Protein AF-A0A353GFZ3-F1 (afdb_monomer_lite)

Foldseek 3Di:
DVVVVLVVLLVLLVVLQVQLVQCVVPVVLVLVLQCLVVPDVPSVVSSVVSVVLSVVSNCLSVCSVVVSDPPVVSVVVSVVNVCVVVVSVVCCVPPVVPPDTDSRHCPPPPDDDD

Structure (mmCIF, N/CA/C/O backbone):
data_AF-A0A353GFZ3-F1
#
_entry.id   AF-A0A353GFZ3-F1
#
loop_
_atom_site.group_PDB
_atom_site.id
_atom_site.type_symbol
_atom_site.label_atom_id
_atom_site.label_alt_id
_atom_site.label_comp_id
_atom_site.label_asym_id
_atom_site.label_entity_id
_atom_site.label_seq_id
_atom_site.pdbx_PDB_ins_code
_atom_site.Cartn_x
_atom_site.Cartn_y
_atom_site.Cartn_z
_atom_site.occupancy
_atom_site.B_iso_or_equiv
_atom_site.auth_seq_id
_atom_site.auth_comp_id
_atom_site.auth_asym_id
_atom_site.auth_atom_id
_atom_site.pdbx_PDB_model_num
ATOM 1 N N . MET A 1 1 ? 6.496 -3.091 -27.831 1.00 53.56 1 MET A N 1
ATOM 2 C CA . MET A 1 1 ? 5.715 -3.429 -26.615 1.00 53.56 1 MET A CA 1
ATOM 3 C C . MET A 1 1 ? 6.486 -3.255 -25.298 1.00 53.56 1 MET A C 1
ATOM 5 O O . MET A 1 1 ? 5.901 -2.693 -24.389 1.00 53.56 1 MET A O 1
ATOM 9 N N . LYS A 1 2 ? 7.785 -3.605 -25.178 1.00 53.75 2 LYS A N 1
ATOM 10 C CA . LYS A 1 2 ? 8.552 -3.471 -23.909 1.00 53.75 2 LYS A CA 1
ATOM 11 C C . LYS A 1 2 ? 8.579 -2.061 -23.276 1.00 53.75 2 LYS A C 1
ATOM 13 O O . LYS A 1 2 ? 8.491 -1.957 -22.061 1.00 53.75 2 LYS A O 1
ATOM 18 N N . LYS A 1 3 ? 8.672 -0.978 -24.065 1.00 56.31 3 LYS A N 1
ATOM 19 C CA . LYS A 1 3 ? 8.715 0.407 -23.534 1.00 56.31 3 LYS A CA 1
ATOM 20 C C . LYS A 1 3 ? 7.417 0.835 -22.830 1.00 56.31 3 LYS A C 1
ATOM 22 O O . LYS A 1 3 ? 7.481 1.541 -21.832 1.00 56.31 3 LYS A O 1
ATOM 27 N N . VAL A 1 4 ? 6.262 0.380 -23.322 1.00 58.75 4 VAL A N 1
ATOM 28 C CA . VAL A 1 4 ? 4.944 0.714 -22.748 1.00 58.75 4 VAL A CA 1
ATOM 29 C C . VAL A 1 4 ? 4.783 0.064 -21.375 1.00 58.75 4 VAL A C 1
ATOM 31 O O . VAL A 1 4 ? 4.352 0.704 -20.424 1.00 58.75 4 VAL A O 1
ATOM 34 N N . THR A 1 5 ? 5.221 -1.189 -21.245 1.00 69.12 5 THR A N 1
ATOM 35 C CA . THR A 1 5 ? 5.144 -1.937 -19.987 1.00 69.12 5 THR A CA 1
ATOM 36 C C . THR A 1 5 ? 6.015 -1.313 -18.897 1.00 69.12 5 THR A C 1
ATOM 38 O O . THR A 1 5 ? 5.599 -1.243 -17.748 1.00 69.12 5 THR A O 1
ATOM 41 N N . VAL A 1 6 ? 7.197 -0.804 -19.260 1.00 69.62 6 VAL A N 1
ATOM 42 C CA . VAL A 1 6 ? 8.097 -0.109 -18.326 1.00 69.62 6 VAL A CA 1
ATOM 43 C C . VAL A 1 6 ? 7.469 1.193 -17.816 1.00 69.62 6 VAL A C 1
ATOM 45 O O . VAL A 1 6 ? 7.498 1.447 -16.616 1.00 69.62 6 VAL A O 1
ATOM 48 N N . GLY A 1 7 ? 6.848 1.987 -18.696 1.00 73.31 7 GLY A N 1
ATOM 49 C CA . GLY A 1 7 ? 6.146 3.215 -18.302 1.00 73.31 7 GLY A CA 1
ATOM 50 C C . GLY A 1 7 ? 5.007 2.962 -17.307 1.00 73.31 7 GLY A C 1
ATOM 51 O O . GLY A 1 7 ? 4.911 3.659 -16.299 1.00 73.31 7 GLY A O 1
ATOM 52 N N . CYS A 1 8 ? 4.198 1.919 -17.534 1.00 77.62 8 CYS A N 1
ATOM 53 C CA . CYS A 1 8 ? 3.147 1.518 -16.593 1.00 77.62 8 CYS A CA 1
ATOM 54 C C . CYS A 1 8 ? 3.700 1.130 -15.218 1.00 77.62 8 CYS A C 1
ATOM 56 O O . CYS A 1 8 ? 3.119 1.524 -14.214 1.00 77.62 8 CYS A O 1
ATOM 58 N N . VAL A 1 9 ? 4.821 0.404 -15.156 1.00 79.56 9 VAL A N 1
ATOM 59 C CA . VAL A 1 9 ? 5.425 0.001 -13.873 1.00 79.56 9 VAL A CA 1
ATOM 60 C C . VAL A 1 9 ? 5.829 1.219 -13.048 1.00 79.56 9 VAL A C 1
ATOM 62 O O . VAL A 1 9 ? 5.490 1.289 -11.869 1.00 79.56 9 VAL A O 1
ATOM 65 N N . TYR A 1 10 ? 6.487 2.203 -13.665 1.00 81.69 10 TYR A N 1
ATOM 66 C CA . TYR A 1 10 ? 6.853 3.437 -12.970 1.00 81.69 10 TYR A CA 1
ATOM 67 C C . TYR A 1 10 ? 5.629 4.231 -12.517 1.00 81.69 10 TYR A C 1
ATOM 69 O O . TYR A 1 10 ? 5.607 4.711 -11.387 1.00 81.69 10 TYR A O 1
ATOM 77 N N . PHE A 1 11 ? 4.595 4.330 -13.356 1.00 84.75 11 PHE A N 1
ATOM 78 C CA . PHE A 1 11 ? 3.350 4.996 -12.978 1.00 84.75 11 PHE A CA 1
ATOM 79 C C . PHE A 1 11 ? 2.700 4.327 -11.761 1.00 84.75 11 PHE A C 1
ATOM 81 O O . PHE A 1 11 ? 2.390 5.001 -10.782 1.00 84.75 11 PHE A O 1
ATOM 88 N N . THR A 1 12 ? 2.559 2.999 -11.775 1.00 83.50 12 THR A N 1
ATOM 89 C CA . THR A 1 12 ? 2.015 2.241 -10.642 1.00 83.50 12 THR A CA 1
ATOM 90 C C . THR A 1 12 ? 2.866 2.422 -9.385 1.00 83.50 12 THR A C 1
ATOM 92 O O . THR A 1 12 ? 2.317 2.650 -8.312 1.00 83.50 12 THR A O 1
ATOM 95 N N . ALA A 1 13 ? 4.195 2.393 -9.503 1.00 84.75 13 ALA A N 1
ATOM 96 C CA . ALA A 1 13 ? 5.091 2.595 -8.368 1.00 84.75 13 ALA A CA 1
ATOM 97 C C . ALA A 1 13 ? 4.938 3.991 -7.738 1.00 84.75 13 ALA A C 1
ATOM 99 O O . ALA A 1 13 ? 4.858 4.118 -6.517 1.00 84.75 13 ALA A O 1
ATOM 100 N N . ILE A 1 14 ? 4.835 5.031 -8.571 1.00 86.81 14 ILE A N 1
ATOM 101 C CA . ILE A 1 14 ? 4.591 6.408 -8.125 1.00 86.81 14 ILE A CA 1
ATOM 102 C C . ILE A 1 14 ? 3.227 6.519 -7.432 1.00 86.81 14 ILE A C 1
ATOM 104 O O . ILE A 1 14 ? 3.135 7.153 -6.383 1.00 86.81 14 ILE A O 1
ATOM 108 N N . MET A 1 15 ? 2.185 5.868 -7.963 1.00 86.56 15 MET A N 1
ATOM 109 C CA . MET A 1 15 ? 0.863 5.833 -7.324 1.00 86.56 15 MET A CA 1
ATOM 110 C C . MET A 1 15 ? 0.910 5.181 -5.935 1.00 86.56 15 MET A C 1
ATOM 112 O O . MET A 1 15 ? 0.318 5.718 -5.002 1.00 86.56 15 MET A O 1
ATOM 116 N N . PHE A 1 16 ? 1.646 4.077 -5.765 1.00 85.94 16 PHE A N 1
ATOM 117 C CA . PHE A 1 16 ? 1.835 3.450 -4.451 1.00 85.94 16 PHE A CA 1
ATOM 118 C C . PHE A 1 16 ? 2.556 4.373 -3.464 1.00 85.94 16 PHE A C 1
ATOM 120 O O . PHE A 1 16 ? 2.114 4.503 -2.326 1.00 85.94 16 PHE A O 1
ATOM 127 N N . LEU A 1 17 ? 3.615 5.062 -3.900 1.00 87.25 17 LEU A N 1
ATOM 128 C CA . LEU A 1 17 ? 4.330 6.017 -3.047 1.00 87.25 17 LEU A CA 1
ATOM 129 C C . LEU A 1 17 ? 3.458 7.208 -2.639 1.00 87.25 17 LEU A C 1
ATOM 131 O O . LEU A 1 17 ? 3.441 7.572 -1.467 1.00 87.25 17 LEU A O 1
ATOM 135 N N . LEU A 1 18 ? 2.716 7.798 -3.582 1.00 87.50 18 LEU A N 1
ATOM 136 C CA . LEU A 1 18 ? 1.782 8.893 -3.301 1.00 87.50 18 LEU A CA 1
ATOM 137 C C . LEU A 1 18 ? 0.674 8.452 -2.343 1.00 87.50 18 LEU A C 1
ATOM 139 O O . LEU A 1 18 ? 0.336 9.189 -1.422 1.00 87.50 18 LEU A O 1
ATOM 143 N N . SER A 1 19 ? 0.136 7.244 -2.531 1.00 83.00 19 SER A N 1
ATOM 144 C CA . SER A 1 19 ? -0.896 6.697 -1.653 1.00 83.00 19 SER A CA 1
ATOM 145 C C . SER A 1 19 ? -0.368 6.452 -0.239 1.00 83.00 19 SER A 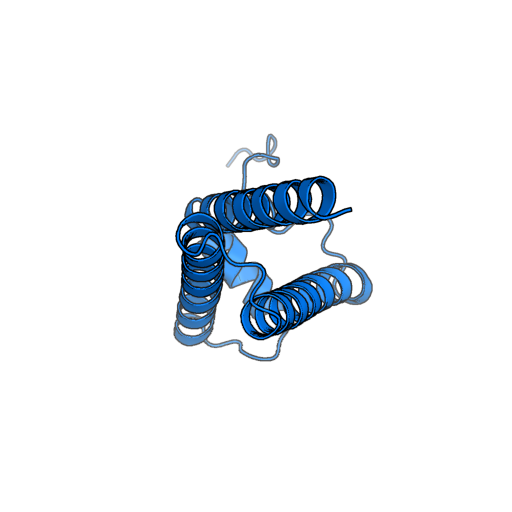C 1
ATOM 147 O O . SER A 1 19 ? -0.996 6.884 0.726 1.00 83.00 19 SER A O 1
ATOM 149 N N . ALA A 1 20 ? 0.816 5.844 -0.109 1.00 85.94 20 ALA A N 1
ATOM 150 C CA . ALA A 1 20 ? 1.467 5.636 1.180 1.00 85.94 20 ALA A CA 1
ATOM 151 C C . ALA A 1 20 ? 1.753 6.971 1.878 1.00 85.94 20 ALA A C 1
ATOM 153 O O . ALA A 1 20 ? 1.505 7.110 3.072 1.00 85.94 20 ALA A O 1
ATOM 154 N N . PHE A 1 21 ? 2.225 7.975 1.132 1.00 86.69 21 PHE A N 1
ATOM 155 C CA . PHE A 1 21 ? 2.474 9.311 1.662 1.00 86.69 21 PHE A CA 1
ATOM 156 C C . PHE A 1 21 ? 1.184 9.971 2.165 1.00 86.69 21 PHE A C 1
ATOM 158 O O . PHE A 1 21 ? 1.149 10.439 3.300 1.00 86.69 21 PHE A O 1
ATOM 165 N N . ALA A 1 22 ? 0.107 9.939 1.376 1.00 82.06 22 ALA A N 1
ATOM 166 C CA . ALA A 1 22 ? -1.191 10.484 1.772 1.00 82.06 22 ALA A CA 1
ATOM 167 C C . ALA A 1 22 ? -1.733 9.819 3.050 1.00 82.06 22 ALA A C 1
ATOM 169 O O . ALA A 1 22 ? -2.170 10.508 3.969 1.00 82.06 22 ALA A O 1
ATOM 170 N N . LYS A 1 23 ? -1.634 8.487 3.151 1.00 81.38 23 LYS A N 1
ATOM 171 C CA . LYS A 1 23 ? -2.038 7.740 4.352 1.00 81.38 23 LYS A CA 1
ATOM 172 C C . LYS A 1 23 ? -1.116 7.974 5.549 1.00 81.38 23 LYS A C 1
ATOM 174 O O . LYS A 1 23 ? -1.566 7.871 6.681 1.00 81.38 23 LYS A O 1
ATOM 179 N N . CYS A 1 24 ? 0.161 8.271 5.321 1.00 83.12 24 CYS A N 1
ATOM 180 C CA . CYS A 1 24 ? 1.120 8.566 6.384 1.00 83.12 24 CYS A CA 1
ATOM 181 C C . CYS A 1 24 ? 0.851 9.937 7.022 1.00 83.12 24 CYS A C 1
ATOM 1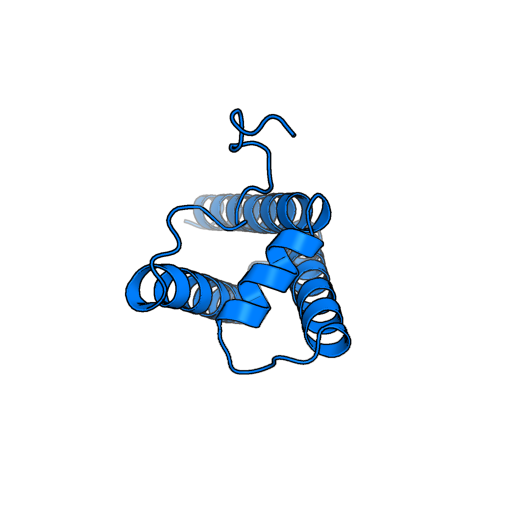83 O O . CYS A 1 24 ? 0.927 10.068 8.241 1.00 83.12 24 CYS A O 1
ATOM 185 N N . VAL A 1 25 ? 0.481 10.938 6.211 1.00 83.38 25 VAL A N 1
ATOM 186 C CA . VAL A 1 25 ? 0.131 12.287 6.691 1.00 83.38 25 VAL A CA 1
ATOM 187 C C . VAL A 1 25 ? -1.066 12.256 7.645 1.00 83.38 25 VAL A C 1
ATOM 189 O O . VAL A 1 25 ? -1.069 12.987 8.631 1.00 83.38 25 VAL A O 1
ATOM 192 N N . ASP A 1 26 ? -2.052 11.391 7.392 1.00 77.88 26 ASP A N 1
ATOM 193 C CA . ASP A 1 26 ? -3.253 11.265 8.225 1.00 77.88 26 ASP A CA 1
ATOM 194 C C . ASP A 1 26 ? -3.544 9.799 8.591 1.00 77.88 26 ASP A C 1
ATOM 196 O O . ASP A 1 26 ? -4.585 9.214 8.268 1.00 77.88 26 ASP A O 1
ATOM 200 N N . ILE A 1 27 ? -2.578 9.176 9.276 1.00 81.75 27 ILE A N 1
ATOM 201 C CA . ILE A 1 27 ? -2.656 7.751 9.627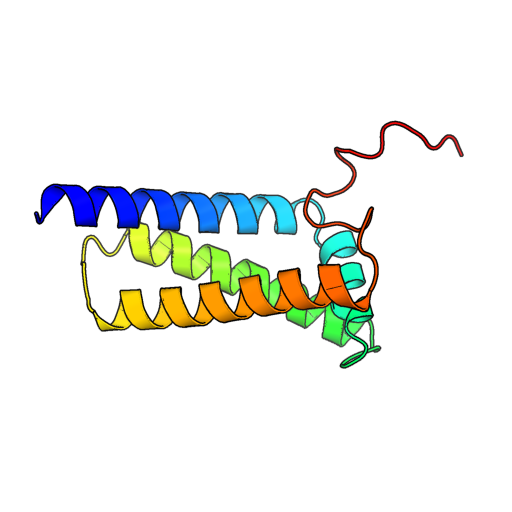 1.00 81.75 27 ILE A CA 1
ATOM 202 C C . ILE A 1 27 ? -3.806 7.442 10.588 1.00 81.75 27 ILE A C 1
ATOM 204 O O . ILE A 1 27 ? -4.326 6.328 10.601 1.00 81.75 27 ILE A O 1
ATOM 208 N N . HIS A 1 28 ? -4.235 8.436 11.369 1.00 77.56 28 HIS A N 1
ATOM 209 C CA . HIS A 1 28 ? -5.354 8.305 12.292 1.00 77.56 28 HIS A CA 1
ATOM 210 C C . HIS A 1 28 ? -6.690 8.209 11.544 1.00 77.56 28 HIS A C 1
ATOM 212 O O . HIS A 1 28 ? -7.486 7.318 11.839 1.00 77.56 28 HIS A O 1
ATOM 218 N N . SER A 1 29 ? -6.921 9.047 10.525 1.00 75.50 29 SER A N 1
ATOM 219 C CA . SER A 1 29 ? -8.110 8.920 9.668 1.00 75.50 29 SER A CA 1
ATOM 220 C C . SER A 1 29 ? -8.119 7.597 8.905 1.00 75.50 29 SER A C 1
ATOM 222 O O . SER A 1 29 ? -9.168 6.966 8.767 1.00 75.50 29 SER A O 1
ATOM 224 N N . PHE A 1 30 ? -6.948 7.123 8.470 1.00 79.38 30 PHE A N 1
ATOM 225 C CA . PHE A 1 30 ? -6.827 5.810 7.841 1.00 79.38 30 PHE A CA 1
ATOM 226 C C . PHE A 1 30 ? -7.103 4.654 8.822 1.00 79.38 30 PHE A C 1
ATOM 228 O O . PHE A 1 30 ? -7.784 3.691 8.473 1.00 79.38 30 PHE A O 1
ATOM 235 N N . ALA A 1 31 ? -6.657 4.753 10.075 1.00 77.31 31 ALA A N 1
ATOM 236 C CA . ALA A 1 31 ? -6.988 3.783 11.118 1.00 77.31 31 ALA A CA 1
ATOM 237 C C . ALA A 1 31 ? -8.499 3.763 11.411 1.00 77.31 31 ALA A C 1
ATOM 239 O O . ALA A 1 31 ? -9.107 2.695 11.480 1.00 77.31 31 ALA A O 1
ATOM 240 N N . ILE A 1 32 ? -9.140 4.930 11.505 1.00 75.44 32 ILE A N 1
ATOM 241 C CA . ILE A 1 32 ? -10.598 5.032 11.652 1.00 75.44 32 ILE A CA 1
ATOM 242 C C . ILE A 1 32 ? -11.308 4.327 10.485 1.00 75.44 32 ILE A C 1
ATOM 244 O O . ILE A 1 32 ? -12.211 3.523 10.721 1.00 75.44 32 ILE A O 1
ATOM 248 N N . LEU A 1 33 ? -10.860 4.553 9.245 1.00 73.00 33 LEU A N 1
ATOM 249 C CA . LEU A 1 33 ? -11.377 3.869 8.056 1.00 73.00 33 LEU A CA 1
ATOM 250 C C . LEU A 1 33 ? -11.287 2.339 8.186 1.00 73.00 33 LEU A C 1
ATOM 252 O O . LEU A 1 33 ? -12.248 1.641 7.872 1.00 73.00 33 LEU A O 1
ATOM 256 N N . ILE A 1 34 ? -10.168 1.810 8.690 1.00 74.88 34 ILE A N 1
ATOM 257 C CA . ILE A 1 34 ? -9.989 0.367 8.920 1.00 74.88 34 ILE A CA 1
ATOM 258 C C . ILE A 1 34 ? -10.936 -0.144 10.016 1.00 74.88 34 ILE A C 1
ATOM 260 O O . ILE A 1 34 ? -11.555 -1.194 9.847 1.00 74.88 34 ILE A O 1
ATOM 264 N N . SER A 1 35 ? -11.107 0.601 11.112 1.00 72.94 35 SER A N 1
ATOM 265 C CA . SER A 1 35 ? -12.048 0.253 12.191 1.00 72.94 35 SER A CA 1
ATOM 266 C C . SER A 1 35 ? -13.493 0.150 11.682 1.00 72.94 35 SER A C 1
ATOM 268 O O . SER A 1 35 ? -14.257 -0.732 12.093 1.00 72.94 35 SER A O 1
ATOM 270 N N . TYR A 1 36 ? -13.862 0.976 10.696 1.00 68.88 36 TYR A N 1
ATOM 271 C CA . TYR A 1 36 ? -15.176 0.910 10.059 1.00 68.88 36 TYR A CA 1
ATOM 272 C C . TYR A 1 36 ? -15.440 -0.401 9.310 1.00 68.88 36 TYR A C 1
ATOM 274 O O . TYR A 1 36 ? -16.613 -0.744 9.155 1.00 68.88 36 TYR A O 1
ATOM 282 N N . PHE A 1 37 ? -14.433 -1.198 8.933 1.00 65.75 37 PHE A N 1
ATOM 283 C CA . PHE A 1 37 ? -14.674 -2.540 8.377 1.00 65.75 37 PHE A CA 1
ATOM 284 C C . PHE A 1 37 ? -15.300 -3.497 9.396 1.00 65.75 37 PHE A C 1
ATOM 286 O O . PHE A 1 37 ? -15.880 -4.507 9.008 1.00 65.75 37 PHE A O 1
ATOM 293 N N . GLY A 1 38 ? -15.234 -3.184 10.694 1.00 62.66 38 GLY A N 1
ATOM 294 C CA . GLY A 1 38 ? -15.905 -3.940 11.752 1.00 62.66 38 GLY A CA 1
ATOM 295 C C . GLY A 1 38 ? -15.263 -5.289 12.089 1.00 62.66 38 GLY A C 1
ATOM 296 O O . GLY A 1 38 ? -15.704 -5.929 13.038 1.00 62.66 38 GLY A O 1
ATOM 297 N N . ILE A 1 39 ? -14.216 -5.699 11.364 1.00 63.19 39 ILE A N 1
ATOM 298 C CA . ILE A 1 39 ? -13.459 -6.935 11.614 1.00 63.19 39 ILE A CA 1
ATOM 299 C C . ILE A 1 39 ? -12.613 -6.800 12.892 1.00 63.19 39 ILE A C 1
ATOM 301 O O . ILE A 1 39 ? -12.480 -7.756 13.650 1.00 63.19 39 ILE A O 1
ATOM 305 N N . ILE A 1 40 ? -12.059 -5.611 13.152 1.00 64.06 40 ILE A N 1
ATOM 306 C CA . ILE A 1 40 ? -11.189 -5.331 14.301 1.00 64.06 40 ILE A CA 1
ATOM 307 C C . ILE A 1 40 ? -11.610 -3.990 14.904 1.00 64.06 40 ILE A C 1
ATOM 309 O O . ILE A 1 40 ? -11.591 -2.972 14.219 1.00 64.06 40 ILE A O 1
ATOM 313 N N . ARG A 1 41 ? -12.004 -3.996 16.182 1.00 67.88 41 ARG A N 1
ATOM 314 C CA . ARG A 1 41 ? -12.425 -2.794 16.930 1.00 67.88 41 ARG A CA 1
ATOM 315 C C . ARG A 1 41 ? -11.367 -2.270 17.901 1.00 67.88 41 ARG A C 1
ATOM 317 O O . ARG A 1 41 ? -11.494 -1.149 18.380 1.00 67.88 41 ARG A O 1
ATOM 324 N N . GLU A 1 42 ? -10.344 -3.070 18.188 1.00 78.94 42 GLU A N 1
ATOM 325 C CA . GLU A 1 42 ? -9.295 -2.708 19.138 1.00 78.94 42 GLU A CA 1
ATOM 326 C C . GLU A 1 42 ? -8.368 -1.641 18.521 1.00 78.94 42 GLU A C 1
ATOM 328 O O . GLU A 1 42 ? -7.695 -1.926 17.523 1.00 78.94 42 GLU A O 1
ATOM 333 N N . PRO A 1 43 ? -8.289 -0.423 19.086 1.00 74.62 43 PRO A N 1
ATOM 334 C CA . PRO A 1 43 ? -7.610 0.712 18.454 1.00 74.62 43 PRO A CA 1
ATOM 335 C C . PRO A 1 43 ? -6.114 0.462 18.213 1.00 74.62 43 PRO A C 1
ATOM 337 O O . PRO A 1 43 ? -5.575 0.874 17.187 1.00 74.62 43 PRO A O 1
ATOM 340 N N . VAL A 1 44 ? -5.449 -0.273 19.110 1.00 80.31 44 VAL A N 1
ATOM 341 C CA . VAL A 1 44 ? -4.019 -0.617 18.996 1.00 80.31 44 VAL A CA 1
ATOM 342 C C . VAL A 1 44 ? -3.752 -1.539 17.803 1.00 80.31 44 VAL A C 1
ATOM 344 O O . VAL A 1 44 ? -2.773 -1.365 17.072 1.00 80.31 44 VAL A O 1
ATOM 347 N N . ILE A 1 45 ? -4.637 -2.513 17.582 1.00 80.19 45 ILE A N 1
ATOM 348 C CA . ILE A 1 45 ? -4.512 -3.482 16.488 1.00 80.19 45 ILE A CA 1
ATOM 349 C C . ILE A 1 45 ? -4.810 -2.793 15.156 1.00 80.19 45 ILE A C 1
ATOM 351 O O . ILE A 1 45 ? -4.078 -2.981 14.189 1.00 80.19 45 ILE A O 1
ATOM 355 N N . VAL A 1 46 ? -5.839 -1.943 15.120 1.00 81.19 46 VAL A N 1
ATOM 356 C CA . VAL A 1 46 ? -6.212 -1.162 13.935 1.00 81.19 46 VAL A CA 1
ATOM 357 C C . VAL A 1 46 ? -5.085 -0.216 13.509 1.00 81.19 46 VAL A C 1
ATOM 359 O O . VAL A 1 46 ? -4.743 -0.172 12.328 1.00 81.19 46 VAL A O 1
ATOM 362 N N . LEU A 1 47 ? -4.464 0.494 14.456 1.00 82.69 47 LEU A N 1
ATOM 363 C CA . LEU A 1 47 ? -3.337 1.385 14.169 1.00 82.69 47 LEU A CA 1
ATOM 364 C C . LEU A 1 47 ? -2.119 0.607 13.65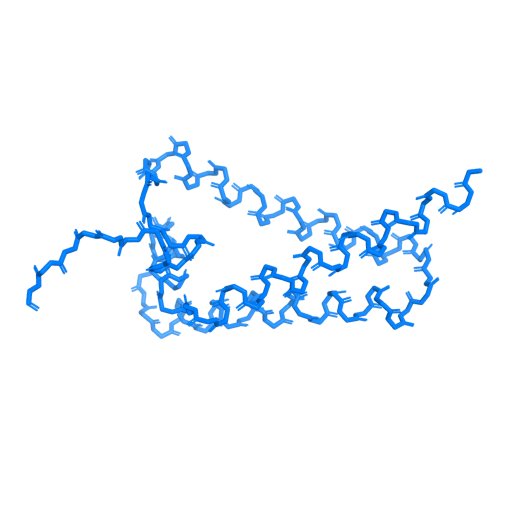2 1.00 82.69 47 LEU A C 1
ATOM 366 O O . LEU A 1 47 ? -1.475 1.019 12.689 1.00 82.69 47 LEU A O 1
ATOM 370 N N . SER A 1 48 ? -1.829 -0.547 14.253 1.00 82.44 48 SER A N 1
ATOM 371 C CA . SER A 1 48 ? -0.738 -1.419 13.808 1.00 82.44 48 SER A CA 1
ATOM 372 C C . SER A 1 48 ? -0.977 -1.936 12.384 1.00 82.44 48 SER A C 1
ATOM 374 O O . SER A 1 48 ? -0.053 -1.972 11.573 1.00 82.44 48 SER A O 1
ATOM 376 N N . LEU A 1 49 ? -2.228 -2.268 12.044 1.00 83.44 49 LEU A N 1
ATOM 377 C CA . LEU A 1 49 ? -2.626 -2.668 10.694 1.00 83.44 49 LEU A CA 1
ATOM 378 C C . LEU A 1 49 ? -2.494 -1.510 9.694 1.00 83.44 49 LEU A C 1
ATOM 380 O O . LEU A 1 49 ? -2.001 -1.713 8.587 1.00 83.44 49 LEU A O 1
ATOM 384 N N . ALA A 1 50 ? -2.881 -0.296 10.096 1.00 83.12 50 ALA A N 1
ATOM 385 C CA . ALA A 1 50 ? -2.724 0.919 9.300 1.00 83.12 50 ALA A CA 1
ATOM 386 C C . ALA A 1 50 ? -1.251 1.153 8.927 1.00 83.12 50 ALA A C 1
ATOM 388 O O . ALA A 1 50 ? -0.921 1.312 7.751 1.00 83.12 50 ALA A O 1
ATOM 389 N N . VAL A 1 51 ? -0.353 1.085 9.915 1.00 86.94 51 VAL A N 1
ATOM 390 C CA . VAL A 1 51 ? 1.100 1.206 9.714 1.00 86.94 51 VAL A CA 1
ATOM 391 C C . VAL A 1 51 ? 1.630 0.088 8.816 1.00 86.94 51 VAL A C 1
ATOM 393 O O . VAL A 1 51 ? 2.433 0.342 7.917 1.00 86.94 51 VAL A O 1
ATOM 396 N N . LEU A 1 52 ? 1.168 -1.148 9.009 1.00 87.00 52 LEU A N 1
ATOM 397 C CA . LEU A 1 52 ? 1.590 -2.289 8.197 1.00 87.00 52 LEU A CA 1
ATOM 398 C C . LEU A 1 52 ? 1.194 -2.125 6.721 1.00 87.00 52 LEU A C 1
ATOM 400 O O . LEU A 1 52 ? 1.996 -2.399 5.833 1.00 87.00 52 LEU A O 1
ATOM 404 N N . ILE A 1 53 ? -0.008 -1.621 6.443 1.00 85.62 53 ILE A N 1
ATOM 405 C CA . ILE A 1 53 ? -0.456 -1.346 5.073 1.00 85.62 53 ILE A CA 1
ATOM 406 C C . ILE A 1 53 ? 0.384 -0.230 4.441 1.00 85.62 53 ILE A C 1
ATOM 408 O O . ILE A 1 53 ? 0.876 -0.398 3.328 1.00 85.62 53 ILE A O 1
ATOM 412 N N . VAL A 1 54 ? 0.607 0.877 5.154 1.00 87.38 54 VAL A N 1
ATOM 413 C CA . VAL A 1 54 ? 1.409 2.005 4.645 1.00 87.38 54 VAL A CA 1
ATOM 414 C C . VAL A 1 54 ? 2.853 1.582 4.366 1.00 87.38 54 VAL A C 1
ATOM 416 O O . VAL A 1 54 ? 3.410 1.909 3.319 1.00 87.38 54 VAL A O 1
ATOM 419 N N . THR A 1 55 ? 3.464 0.813 5.268 1.00 88.62 55 THR A N 1
ATOM 420 C CA . THR A 1 55 ? 4.830 0.296 5.081 1.00 88.62 55 THR A CA 1
ATOM 421 C C . THR A 1 55 ? 4.914 -0.702 3.925 1.00 88.62 55 THR A C 1
ATOM 423 O O . THR A 1 55 ? 5.875 -0.655 3.156 1.00 88.62 55 THR A O 1
ATOM 426 N N . MET A 1 56 ? 3.900 -1.550 3.728 1.00 84.69 56 MET A N 1
ATOM 427 C CA . MET A 1 56 ? 3.795 -2.432 2.558 1.00 84.69 56 MET A CA 1
ATOM 428 C C . MET A 1 56 ? 3.669 -1.649 1.245 1.00 84.69 56 MET A C 1
ATOM 430 O O . MET A 1 56 ? 4.378 -1.946 0.287 1.00 84.69 56 MET A O 1
ATOM 434 N N . GLU A 1 57 ? 2.818 -0.624 1.182 1.00 87.06 57 GLU A N 1
ATOM 435 C CA . GLU A 1 57 ? 2.679 0.217 -0.016 1.00 87.06 57 GLU A CA 1
ATOM 436 C C . GLU A 1 57 ? 3.986 0.946 -0.351 1.00 87.06 57 GLU A C 1
ATOM 438 O O . GLU A 1 57 ? 4.407 0.982 -1.510 1.00 87.06 57 GLU A O 1
ATOM 443 N N . LEU A 1 58 ? 4.666 1.473 0.669 1.00 88.00 58 LEU A N 1
ATOM 444 C CA . LEU A 1 58 ? 5.921 2.199 0.509 1.00 88.00 58 LEU A CA 1
ATOM 445 C C . LEU A 1 58 ? 7.055 1.274 0.051 1.00 88.00 58 LEU A C 1
ATOM 447 O O . LEU A 1 58 ? 7.786 1.605 -0.885 1.00 88.00 58 LEU A O 1
ATOM 451 N N . THR A 1 59 ? 7.171 0.088 0.654 1.00 87.44 59 THR A N 1
ATOM 452 C CA . THR A 1 59 ? 8.163 -0.922 0.253 1.00 87.44 59 THR A CA 1
ATOM 453 C C . THR A 1 59 ? 7.894 -1.471 -1.145 1.00 87.44 59 THR A C 1
ATOM 455 O O . THR A 1 59 ? 8.846 -1.631 -1.909 1.00 87.44 59 THR A O 1
ATOM 458 N N . LEU A 1 60 ? 6.636 -1.696 -1.538 1.00 83.38 60 LEU A N 1
ATOM 459 C CA . LEU A 1 60 ? 6.276 -2.099 -2.903 1.00 83.38 60 LEU A CA 1
ATOM 460 C C . LEU A 1 60 ? 6.607 -1.010 -3.928 1.00 83.38 60 LEU A C 1
ATOM 462 O O . LEU A 1 60 ? 7.235 -1.311 -4.943 1.00 83.38 60 LEU A O 1
ATOM 466 N N . GLY A 1 61 ? 6.254 0.248 -3.646 1.00 84.56 61 GLY A N 1
ATOM 467 C CA . GLY A 1 61 ? 6.584 1.389 -4.502 1.00 84.56 61 GLY A CA 1
ATOM 468 C C . GLY A 1 61 ? 8.094 1.545 -4.703 1.00 84.56 61 GLY A C 1
ATOM 469 O O . GLY A 1 61 ? 8.566 1.615 -5.839 1.00 84.56 61 GLY A O 1
ATOM 470 N N . LEU A 1 62 ? 8.877 1.503 -3.617 1.00 85.62 62 LEU A N 1
ATOM 471 C CA . LEU A 1 62 ? 10.343 1.541 -3.693 1.00 85.62 62 LEU A CA 1
ATOM 472 C C . LEU A 1 62 ? 10.917 0.336 -4.441 1.00 85.62 62 LEU A C 1
ATOM 474 O O . LEU A 1 62 ? 11.790 0.501 -5.293 1.00 85.62 62 LEU A O 1
ATOM 478 N N . THR A 1 63 ? 10.420 -0.869 -4.159 1.00 83.12 63 THR A N 1
ATOM 479 C CA . THR A 1 63 ? 10.903 -2.101 -4.797 1.00 83.12 63 THR A CA 1
ATOM 480 C C . THR A 1 63 ? 10.679 -2.059 -6.305 1.00 83.12 63 THR A C 1
ATOM 482 O O . THR A 1 63 ? 11.573 -2.445 -7.049 1.00 83.12 63 THR A O 1
ATOM 485 N N . MET A 1 64 ? 9.543 -1.538 -6.777 1.00 78.69 64 MET A N 1
ATOM 486 C CA . MET A 1 64 ? 9.267 -1.392 -8.213 1.00 78.69 64 MET A CA 1
ATOM 487 C C . MET A 1 64 ? 10.135 -0.325 -8.901 1.00 78.69 64 MET A C 1
ATOM 489 O O . MET A 1 64 ? 10.385 -0.430 -10.099 1.00 78.69 64 MET A O 1
ATOM 493 N N . ILE A 1 65 ? 10.608 0.693 -8.172 1.00 81.94 65 ILE A N 1
ATOM 494 C CA . ILE A 1 65 ? 11.518 1.720 -8.712 1.00 81.94 65 ILE A CA 1
ATOM 495 C C . ILE A 1 65 ? 12.958 1.205 -8.767 1.00 81.94 65 ILE A C 1
ATOM 497 O O . ILE A 1 65 ? 13.642 1.380 -9.778 1.00 81.94 65 ILE A O 1
ATOM 501 N N . VAL A 1 66 ? 13.420 0.581 -7.678 1.00 79.19 66 VAL A N 1
ATOM 502 C CA . VAL A 1 66 ? 14.793 0.072 -7.528 1.00 79.19 66 VAL A CA 1
ATOM 503 C C . VAL A 1 66 ? 14.999 -1.173 -8.383 1.00 79.19 66 VAL A C 1
ATOM 505 O O . VAL A 1 66 ? 15.976 -1.281 -9.128 1.00 79.19 66 VAL A O 1
ATOM 508 N N . SER A 1 67 ? 14.057 -2.110 -8.319 1.00 67.06 67 SER A N 1
ATOM 509 C CA . SER A 1 67 ? 14.051 -3.285 -9.169 1.00 67.06 67 SER A CA 1
ATOM 510 C C . SER A 1 67 ? 13.520 -2.859 -10.534 1.00 67.06 67 SER A C 1
ATOM 512 O O . SER A 1 67 ? 12.321 -2.870 -10.781 1.00 67.06 67 SER A O 1
ATOM 514 N N . ARG A 1 68 ? 14.424 -2.485 -11.452 1.00 63.28 68 ARG A N 1
ATOM 515 C CA . ARG A 1 68 ? 14.156 -2.176 -12.880 1.00 63.28 68 ARG A CA 1
ATOM 516 C C . ARG A 1 68 ? 13.446 -3.304 -13.661 1.00 63.28 68 ARG A C 1
ATOM 518 O O . ARG A 1 68 ? 13.434 -3.310 -14.892 1.00 63.28 68 ARG A O 1
ATOM 525 N N . VAL A 1 69 ? 12.934 -4.321 -12.984 1.00 54.88 69 VAL A N 1
ATOM 526 C CA . VAL A 1 69 ? 12.685 -5.638 -13.535 1.00 54.88 69 VAL A CA 1
ATOM 527 C C . VAL A 1 69 ? 11.184 -5.877 -13.582 1.00 54.88 69 VAL A C 1
ATOM 529 O O . VAL A 1 69 ? 10.513 -5.964 -12.557 1.00 54.88 69 VAL A O 1
ATOM 532 N N . LEU A 1 70 ? 10.687 -6.075 -14.808 1.00 59.47 70 LEU A N 1
ATOM 533 C CA . LEU A 1 70 ? 9.439 -6.773 -15.134 1.00 59.47 70 LEU A CA 1
ATOM 534 C C . LEU A 1 70 ? 9.500 -8.236 -14.637 1.00 59.47 70 LEU A C 1
ATOM 536 O O . LEU A 1 70 ? 9.317 -9.173 -15.413 1.00 59.47 70 LEU A O 1
ATOM 540 N N . HIS A 1 71 ? 9.829 -8.475 -13.366 1.00 66.38 71 HIS A N 1
ATOM 541 C CA . HIS A 1 71 ? 9.836 -9.827 -12.845 1.00 66.38 71 HIS A CA 1
ATOM 542 C C . HIS A 1 71 ? 8.372 -10.210 -12.627 1.00 66.38 71 HIS A C 1
ATOM 544 O O . HIS A 1 71 ? 7.687 -9.550 -11.837 1.00 66.38 71 HIS A O 1
ATOM 550 N N . PRO A 1 72 ? 7.859 -11.242 -13.315 1.00 66.38 72 PRO A N 1
ATOM 551 C CA . PRO A 1 72 ? 6.436 -11.561 -13.298 1.00 66.38 72 PRO A CA 1
ATOM 552 C C . PRO A 1 72 ? 5.918 -11.843 -11.881 1.00 66.38 72 PRO A C 1
ATOM 554 O O . PRO A 1 72 ? 4.757 -11.569 -11.599 1.00 66.38 72 PRO A O 1
ATOM 557 N N . SER A 1 73 ? 6.772 -12.312 -10.963 1.00 69.00 73 SER A N 1
ATOM 558 C CA . SER A 1 73 ? 6.401 -12.472 -9.550 1.00 69.00 73 SER A CA 1
ATOM 559 C C . SER A 1 73 ? 6.154 -11.147 -8.828 1.00 69.00 73 SER A C 1
ATOM 561 O O . SER A 1 73 ? 5.202 -11.060 -8.064 1.00 69.00 73 SER A O 1
ATOM 563 N N . CYS A 1 74 ? 6.960 -10.109 -9.079 1.00 68.56 74 CYS A N 1
ATOM 564 C CA . CYS A 1 74 ? 6.768 -8.803 -8.441 1.00 68.56 74 CYS A CA 1
ATOM 565 C C . CYS A 1 74 ? 5.463 -8.164 -8.935 1.00 68.56 74 CYS A C 1
ATOM 567 O O . CYS A 1 74 ? 4.642 -7.738 -8.131 1.00 68.56 74 CYS A O 1
ATOM 569 N N . LEU A 1 75 ? 5.198 -8.250 -10.245 1.00 70.62 75 LEU A N 1
ATOM 570 C CA . LEU A 1 75 ? 3.935 -7.801 -10.838 1.00 70.62 75 LEU A CA 1
ATOM 571 C C . LEU A 1 75 ? 2.714 -8.539 -10.274 1.00 70.62 75 LEU A C 1
ATOM 573 O O . LEU A 1 75 ? 1.700 -7.903 -10.001 1.00 70.62 75 LEU A O 1
ATOM 577 N N . LYS A 1 76 ? 2.801 -9.861 -10.072 1.00 77.00 76 LYS A N 1
ATOM 578 C CA . LYS A 1 76 ? 1.716 -10.643 -9.456 1.00 77.00 76 LYS A CA 1
ATOM 579 C C . LYS A 1 76 ? 1.427 -10.187 -8.029 1.00 77.00 76 LYS A C 1
ATOM 581 O O . LYS A 1 76 ? 0.264 -9.988 -7.697 1.00 77.00 76 LYS A O 1
ATOM 586 N N . VAL A 1 77 ? 2.461 -9.997 -7.207 1.00 76.62 77 VAL A N 1
ATOM 587 C CA . VAL A 1 77 ? 2.301 -9.520 -5.824 1.00 76.62 77 VAL A CA 1
ATOM 588 C C . VAL A 1 77 ? 1.674 -8.130 -5.810 1.00 76.62 77 VAL A C 1
ATOM 590 O O . VAL A 1 77 ? 0.683 -7.924 -5.115 1.00 76.62 77 VAL A O 1
ATOM 593 N N . THR A 1 78 ? 2.173 -7.204 -6.631 1.00 76.12 78 THR A N 1
ATOM 594 C CA . THR A 1 78 ? 1.590 -5.863 -6.737 1.00 76.12 78 THR A CA 1
ATOM 595 C C . THR A 1 78 ? 0.131 -5.914 -7.170 1.00 76.12 78 THR A C 1
ATOM 597 O O . THR A 1 78 ? -0.685 -5.197 -6.606 1.00 76.12 78 THR A O 1
ATOM 600 N N . LEU A 1 79 ? -0.226 -6.767 -8.134 1.00 80.06 79 LEU A N 1
ATOM 601 C CA . LEU A 1 79 ? -1.604 -6.891 -8.611 1.00 80.06 79 LEU A CA 1
ATOM 602 C C . LEU A 1 79 ? -2.533 -7.439 -7.523 1.00 80.06 79 LEU A C 1
ATOM 604 O O . LEU A 1 79 ? -3.633 -6.923 -7.360 1.00 80.06 79 LEU A O 1
ATOM 608 N N . VAL A 1 80 ? -2.084 -8.429 -6.747 1.00 82.94 80 VAL A N 1
ATOM 609 C CA . VAL A 1 80 ? -2.841 -8.957 -5.600 1.00 82.94 80 VAL A CA 1
ATOM 610 C C . VAL A 1 80 ? -3.035 -7.883 -4.533 1.00 82.94 80 VAL A C 1
ATOM 612 O O . VAL A 1 80 ? -4.148 -7.705 -4.048 1.00 82.94 80 VAL A O 1
ATOM 615 N N . VAL A 1 81 ? -1.983 -7.134 -4.197 1.00 78.00 81 VAL A N 1
ATOM 616 C CA . VAL A 1 81 ? -2.060 -6.056 -3.200 1.00 78.00 81 VAL A CA 1
ATOM 617 C C . VAL A 1 81 ? -2.969 -4.928 -3.685 1.00 78.00 81 VAL A C 1
ATOM 619 O O . VAL A 1 81 ? -3.831 -4.476 -2.937 1.00 78.00 81 VAL A O 1
ATOM 622 N N . LEU A 1 82 ? -2.850 -4.527 -4.951 1.00 80.81 82 LEU A N 1
ATOM 623 C CA . LEU A 1 82 ? -3.708 -3.516 -5.567 1.00 80.81 82 LEU A CA 1
ATOM 624 C C . LEU A 1 82 ? -5.175 -3.963 -5.583 1.00 80.81 82 LEU A C 1
ATOM 626 O O . LEU A 1 82 ? -6.054 -3.174 -5.246 1.00 80.81 82 LEU A O 1
ATOM 630 N N . ALA A 1 83 ? -5.443 -5.219 -5.948 1.00 79.62 83 ALA A N 1
ATOM 631 C CA . ALA A 1 83 ? -6.786 -5.787 -5.954 1.00 79.62 83 ALA A CA 1
ATOM 632 C C . ALA A 1 83 ? -7.368 -5.874 -4.537 1.00 79.62 83 ALA A C 1
ATOM 634 O O . ALA A 1 83 ? -8.530 -5.535 -4.341 1.00 79.62 83 ALA A O 1
ATOM 635 N N . GLY A 1 84 ? -6.558 -6.259 -3.546 1.00 78.94 84 GLY A N 1
ATOM 636 C CA . GLY A 1 84 ? -6.953 -6.281 -2.140 1.00 78.94 84 GLY A CA 1
ATOM 637 C C . GLY A 1 84 ? -7.308 -4.888 -1.627 1.00 78.94 84 GLY A C 1
ATOM 638 O O . GLY A 1 84 ? -8.410 -4.681 -1.130 1.00 78.94 84 GLY A O 1
ATOM 639 N N . LEU A 1 85 ? -6.420 -3.911 -1.820 1.00 72.88 85 LEU A N 1
ATOM 640 C CA . LEU A 1 85 ? -6.647 -2.523 -1.410 1.00 72.88 85 LEU A CA 1
ATOM 641 C C . LEU A 1 85 ? -7.847 -1.898 -2.124 1.00 72.88 85 LEU A C 1
ATOM 643 O O . LEU A 1 85 ? -8.675 -1.258 -1.483 1.00 72.88 85 LEU A O 1
AT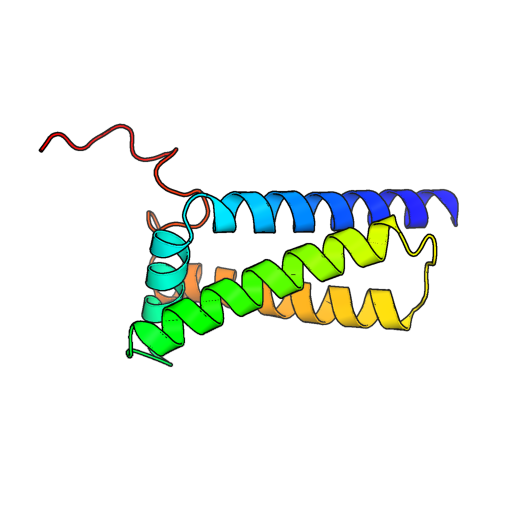OM 647 N N . SER A 1 86 ? -7.981 -2.124 -3.432 1.00 76.69 86 SER A N 1
ATOM 648 C CA . SER A 1 86 ? -9.126 -1.632 -4.207 1.00 76.69 86 SER A CA 1
ATOM 649 C C . SER A 1 86 ? -10.424 -2.298 -3.763 1.00 76.69 86 SER A C 1
ATOM 651 O O . SER A 1 86 ? -11.436 -1.622 -3.628 1.00 76.69 86 SER A O 1
ATOM 653 N N . GLY A 1 87 ? -10.403 -3.604 -3.488 1.00 74.50 87 GLY A N 1
ATOM 654 C CA . GLY A 1 87 ? -11.559 -4.344 -2.988 1.00 74.50 87 GLY A CA 1
ATOM 655 C C . GLY A 1 87 ? -12.012 -3.849 -1.617 1.00 74.50 87 GLY A C 1
ATOM 656 O O . GLY A 1 87 ? -13.204 -3.642 -1.409 1.00 74.50 87 GLY A O 1
ATOM 657 N N . ILE A 1 88 ? -11.063 -3.579 -0.716 1.00 70.31 88 ILE A N 1
ATOM 658 C CA . ILE A 1 88 ? -11.318 -2.936 0.578 1.00 70.31 88 ILE A CA 1
ATOM 659 C C . ILE A 1 88 ? -11.992 -1.579 0.336 1.00 70.31 88 ILE A C 1
ATOM 661 O O . ILE A 1 88 ? -13.085 -1.335 0.838 1.00 70.31 88 ILE A O 1
ATOM 665 N N . LEU A 1 89 ? -11.414 -0.727 -0.509 1.00 68.69 89 LEU A N 1
ATOM 666 C CA . LEU A 1 89 ? -11.928 0.619 -0.780 1.00 68.69 89 LEU A CA 1
ATOM 667 C C . LEU A 1 89 ? -13.343 0.605 -1.393 1.00 68.69 89 LEU A C 1
ATOM 669 O O . LEU A 1 89 ? -14.222 1.339 -0.945 1.00 68.69 89 LEU A O 1
ATOM 673 N N . VAL A 1 90 ? -13.592 -0.285 -2.357 1.00 71.56 90 VAL A N 1
ATOM 674 C CA . VAL A 1 90 ? -14.910 -0.484 -2.984 1.00 71.56 90 VAL A CA 1
ATOM 675 C C . VAL A 1 90 ? -15.931 -1.024 -1.981 1.00 71.56 90 VAL A C 1
ATOM 677 O O . VAL A 1 90 ? -17.063 -0.546 -1.956 1.00 71.56 90 VAL A O 1
ATOM 680 N N . TYR A 1 91 ? -15.546 -1.977 -1.129 1.00 68.69 91 TYR A N 1
ATOM 681 C CA . TYR A 1 91 ? -16.423 -2.504 -0.082 1.00 68.69 91 TYR A CA 1
ATOM 682 C C . TYR A 1 91 ? -16.814 -1.417 0.925 1.00 68.69 91 TYR A C 1
ATOM 684 O O . TYR A 1 91 ? -17.987 -1.291 1.274 1.00 68.69 91 TYR A O 1
ATOM 692 N N . GLY A 1 92 ? -15.852 -0.590 1.345 1.00 63.25 92 GLY A N 1
ATOM 693 C CA . GLY A 1 92 ? -16.125 0.575 2.184 1.00 63.25 92 GLY A CA 1
ATOM 694 C C . GLY A 1 92 ? -17.108 1.542 1.516 1.00 63.25 92 GLY A C 1
ATOM 695 O O . GLY A 1 92 ? -18.091 1.949 2.129 1.00 63.25 92 GLY A O 1
ATOM 696 N N . CYS A 1 93 ? -16.900 1.850 0.237 1.00 64.56 93 CYS A N 1
ATOM 697 C CA . CYS A 1 93 ? -17.773 2.751 -0.511 1.00 64.56 93 CYS A CA 1
ATOM 698 C C . CYS A 1 93 ? -19.216 2.217 -0.626 1.00 64.56 93 CYS A C 1
ATOM 700 O O . CYS A 1 93 ? -20.160 2.912 -0.258 1.00 64.56 93 CYS A O 1
ATOM 702 N N . LEU A 1 94 ? -19.394 0.962 -1.059 1.00 64.50 94 LEU A N 1
ATOM 703 C CA . LEU A 1 94 ? -20.715 0.387 -1.351 1.00 64.50 94 LEU A CA 1
ATOM 704 C C . LEU A 1 94 ? -21.544 0.045 -0.108 1.00 64.50 94 LEU A C 1
ATOM 706 O O . LEU A 1 94 ? -22.764 0.179 -0.140 1.00 64.50 94 LEU A O 1
ATOM 710 N N . PHE A 1 95 ? -20.913 -0.428 0.970 1.00 62.22 95 PHE A N 1
ATOM 711 C CA . PHE A 1 95 ? -21.642 -0.955 2.132 1.00 62.22 95 PHE A CA 1
ATOM 712 C C . PHE A 1 95 ? -21.676 -0.004 3.329 1.00 62.22 95 PHE A C 1
ATOM 714 O O . PHE A 1 95 ? -22.496 -0.192 4.227 1.00 62.22 95 PHE A O 1
ATOM 721 N N . LYS A 1 96 ? -20.785 0.994 3.382 1.00 59.31 96 LYS A N 1
ATOM 722 C CA . LYS A 1 96 ? -20.623 1.872 4.552 1.00 59.31 96 LYS A CA 1
ATOM 723 C C . LYS A 1 96 ? -20.856 3.356 4.271 1.00 59.31 96 LYS A C 1
ATOM 725 O O . LYS A 1 96 ? -20.701 4.139 5.200 1.00 59.31 96 LYS A O 1
ATOM 730 N N . ASN A 1 97 ? -21.282 3.716 3.054 1.00 52.38 97 ASN A N 1
ATOM 731 C CA . ASN A 1 97 ? -21.611 5.087 2.646 1.00 52.38 97 ASN A CA 1
ATOM 732 C C . ASN A 1 97 ? -20.508 6.078 3.057 1.00 52.38 97 ASN A C 1
ATOM 734 O O . ASN A 1 97 ? -20.693 7.019 3.826 1.00 52.38 97 ASN A O 1
ATOM 738 N N . LEU A 1 98 ? -19.297 5.750 2.610 1.00 52.66 98 LEU A N 1
ATOM 739 C CA . LEU A 1 98 ? -18.058 6.465 2.890 1.00 52.66 98 LEU A CA 1
ATOM 740 C C . LEU A 1 98 ? -17.991 7.750 2.047 1.00 52.66 98 LEU A C 1
ATOM 742 O O . LEU A 1 98 ? -17.112 7.905 1.209 1.00 52.66 98 LEU A O 1
ATOM 746 N N . GLU A 1 99 ? -18.949 8.656 2.251 1.00 47.16 99 GLU A N 1
ATOM 747 C CA . GLU A 1 99 ? -18.984 9.955 1.568 1.00 47.16 99 GLU A CA 1
ATOM 748 C C . GLU A 1 99 ? -17.888 10.910 2.092 1.00 47.16 99 GLU A C 1
ATOM 750 O O . GLU A 1 99 ? -17.432 11.753 1.330 1.00 47.16 99 GLU A O 1
ATOM 755 N N . ASP A 1 100 ? -17.362 10.722 3.318 1.00 49.25 100 ASP A N 1
ATOM 756 C CA . ASP A 1 100 ? -16.494 11.740 3.954 1.00 49.25 100 ASP A CA 1
ATOM 757 C C . ASP A 1 100 ? -15.264 11.256 4.755 1.00 49.25 100 ASP A C 1
ATOM 759 O O . ASP A 1 100 ? -14.454 12.076 5.192 1.00 49.25 100 ASP A O 1
ATOM 763 N N . TYR A 1 101 ? -15.038 9.954 4.963 1.00 51.50 101 TYR A N 1
ATOM 764 C CA . TYR A 1 101 ? -13.992 9.515 5.905 1.00 51.50 101 TYR A CA 1
ATOM 765 C C . TYR A 1 101 ? -12.718 8.990 5.227 1.00 51.50 101 TYR A C 1
ATOM 767 O O . TYR A 1 101 ? -12.522 7.797 5.016 1.00 51.50 101 TYR A O 1
ATOM 775 N N . GLY A 1 102 ? -11.786 9.910 4.972 1.00 47.00 102 GLY A N 1
ATOM 776 C CA . GLY A 1 102 ? -10.379 9.675 5.322 1.00 47.00 102 GLY A CA 1
ATOM 777 C C . GLY A 1 102 ? -9.419 9.161 4.248 1.00 47.00 102 GLY A C 1
ATOM 778 O O . GLY A 1 102 ? -8.222 9.131 4.518 1.00 47.00 102 GLY A O 1
ATOM 779 N N . CYS A 1 103 ? -9.855 8.824 3.027 1.00 51.06 103 CYS A N 1
ATOM 780 C CA . CYS A 1 103 ? -8.903 8.422 1.971 1.00 51.06 103 CYS A CA 1
ATOM 781 C C . CYS A 1 103 ? -7.981 9.577 1.510 1.00 51.06 103 CYS A C 1
ATOM 783 O O . CYS A 1 103 ? -6.909 9.326 0.963 1.00 51.06 103 CYS A O 1
ATOM 785 N N . PHE A 1 104 ? -8.378 10.830 1.751 1.00 49.94 104 PHE A N 1
ATOM 786 C CA . PHE A 1 104 ? -7.615 12.038 1.406 1.00 49.94 104 PHE A CA 1
ATOM 787 C C . PHE A 1 104 ? -7.193 12.882 2.617 1.00 49.94 104 PHE A C 1
ATOM 789 O O . PHE A 1 104 ? -6.665 13.978 2.437 1.00 49.94 104 PHE A O 1
ATOM 796 N N . GLY A 1 105 ? -7.394 12.388 3.844 1.00 43.38 105 GLY A N 1
ATOM 797 C CA . GLY A 1 105 ? -7.189 13.182 5.056 1.00 43.38 105 GLY A CA 1
ATOM 798 C C . GLY A 1 105 ? -8.051 14.450 5.078 1.00 43.38 105 GLY A C 1
ATOM 799 O O . GLY A 1 105 ? -8.793 14.762 4.143 1.00 43.38 105 GLY A O 1
ATOM 800 N N . SER A 1 106 ? -7.946 15.221 6.151 1.00 45.47 106 SER A N 1
ATOM 801 C CA . SER A 1 106 ? -8.689 16.472 6.350 1.00 45.47 106 SER A CA 1
ATOM 802 C C . SER A 1 106 ? -8.318 17.613 5.369 1.00 45.47 106 SER A C 1
ATOM 804 O O . SER A 1 106 ? -8.489 18.784 5.694 1.00 45.47 106 SER A O 1
ATOM 806 N N . PHE A 1 107 ? -7.818 17.327 4.161 1.00 45.62 107 PHE A N 1
ATOM 807 C CA . PHE A 1 107 ? -7.575 18.330 3.114 1.00 45.62 107 PHE A CA 1
ATOM 808 C C . PHE A 1 107 ? -8.857 18.756 2.381 1.00 45.62 107 PHE A C 1
ATOM 810 O O . PHE A 1 107 ? -8.881 19.816 1.757 1.00 45.62 107 PHE A O 1
ATOM 817 N N . VAL A 1 108 ? -9.927 17.960 2.485 1.00 44.66 108 VAL A N 1
ATOM 818 C CA . VAL A 1 108 ? -11.256 18.262 1.920 1.00 44.66 108 VAL A CA 1
ATOM 819 C C . VAL A 1 108 ? -12.261 18.706 2.990 1.00 44.66 108 VAL A C 1
ATOM 821 O O . VAL A 1 108 ? -13.325 19.200 2.643 1.00 44.66 108 VAL A O 1
ATOM 824 N N . ASN A 1 109 ? -11.937 18.669 4.287 1.00 41.75 109 ASN A N 1
ATOM 825 C CA . ASN A 1 109 ? -12.805 19.308 5.278 1.00 41.75 109 ASN A CA 1
ATOM 826 C C . ASN A 1 109 ? -12.407 20.775 5.481 1.00 41.75 109 ASN A C 1
ATOM 828 O O . ASN A 1 109 ? -11.666 21.137 6.393 1.00 41.75 109 ASN A O 1
ATOM 832 N N . LYS A 1 110 ? -12.931 21.635 4.608 1.00 40.19 110 LYS A N 1
ATOM 833 C CA . LYS A 1 110 ? -12.912 23.089 4.781 1.00 40.19 110 LYS A CA 1
ATOM 834 C C . LYS A 1 110 ? -14.213 23.577 5.424 1.00 40.19 110 LYS A C 1
ATOM 836 O O . LYS A 1 110 ? -14.729 24.604 5.000 1.00 40.19 110 LYS A O 1
ATOM 841 N N . ASN A 1 111 ? -14.790 22.848 6.386 1.00 45.44 111 ASN A N 1
ATOM 842 C CA . ASN A 1 111 ? -15.953 23.342 7.120 1.00 45.44 111 ASN A CA 1
ATOM 843 C C . ASN A 1 111 ? -16.226 22.604 8.443 1.00 45.44 111 ASN A C 1
ATOM 845 O O . ASN A 1 111 ? -17.191 21.864 8.546 1.00 45.44 111 ASN A O 1
ATOM 849 N N . THR A 1 112 ? -15.454 22.878 9.495 1.00 40.06 112 THR A N 1
ATOM 850 C CA . THR A 1 112 ? -16.004 22.815 10.862 1.00 40.06 112 THR A CA 1
ATOM 851 C C . THR A 1 112 ? -15.181 23.688 11.799 1.00 40.06 112 THR A C 1
ATOM 853 O O . THR A 1 112 ? -14.086 23.320 12.215 1.00 40.06 112 THR A O 1
ATOM 856 N N . LYS A 1 113 ? -15.738 24.862 12.122 1.00 31.47 113 LYS A N 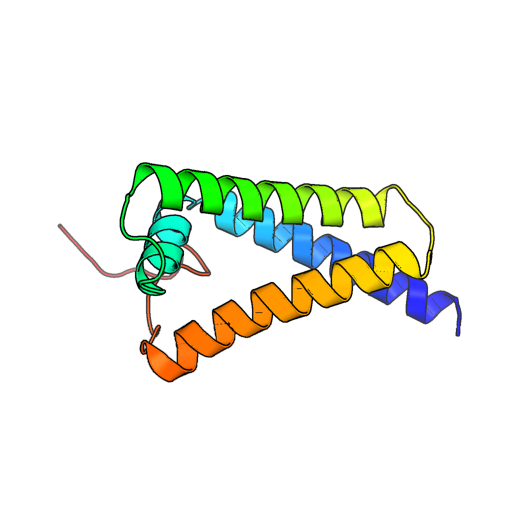1
ATOM 857 C CA . LYS A 1 113 ? -15.499 25.539 13.400 1.00 31.47 113 LYS A CA 1
ATOM 858 C C . LYS A 1 113 ? -15.795 24.552 14.531 1.00 31.47 113 LYS A C 1
ATOM 860 O O . LYS A 1 113 ? -16.914 24.049 14.563 1.00 31.47 113 LYS A O 1
ATOM 865 N N . PHE A 1 114 ? -14.860 24.390 15.458 1.00 37.34 114 PHE A N 1
ATOM 866 C CA . PHE A 1 114 ? -15.136 24.348 16.894 1.00 37.34 114 PHE A CA 1
ATOM 867 C C . PHE A 1 114 ? -13.998 25.074 17.605 1.00 37.34 114 PHE A C 1
ATOM 869 O O . PHE A 1 114 ? -12.828 24.740 17.318 1.00 37.34 114 PHE A O 1
#

Sequence (114 aa):
MKKVTVGCVYFTAIMFLLSAFAKCVDIHSFAILISYFGIIREPVIVLSLAVLIVTMELTLGLTMIVSRVLHPSCLKVTLVVLAGLSGILVYGCLFKNLEDYGCFGSFVNKNTKF

Secondary structure (DSSP, 8-state):
-HHHHHHHHHHHHHHHHHHHHHHHHTHHHHHHHHHTTSS---HHHHHHHHHHHHHHHHHHHHHHHH-----HHHHHHHHHHHHHHHHHHHHHHHHH--SSSSTTGGGS------

Radius of gyration: 15.86 Å; chains: 1; bounding box: 36×38×46 Å

pLDDT: mean 71.22, std 14.15, range [31.47, 88.62]